Protein AF-A0A358PE06-F1 (afdb_monomer)

Sequence (77 aa):
MTKNASPASDHQNGLGGRRGLMLVLSSPSGAGKTSISRRLLAEDDDLELSVSATTRKRRPGEVEGKDYHFVTADDFH

Nearest PDB structures (foldseek):
  2j41-assembly1_B  TM=7.765E-01  e=1.198E-02  Staphylococcus aureus
  4f4j-assembly2_B-2  TM=6.287E-01  e=1.287E-02  Saccharomyces cerevisiae S288C

Foldseek 3Di:
DDDDDDPDPPPPPDPDDDDDDDDDQDDPPPPCSVVVVVVCVVPDVSDDDDAEADCDDDDPPDDDPPNHPHDHPVVVD

Radius of gyration: 21.23 Å; Cα contacts (8 Å, |Δi|>4): 42; chains: 1; bounding box: 45×40×51 Å

Structure (mmCIF, N/CA/C/O backbone):
data_AF-A0A358PE06-F1
#
_entry.id   AF-A0A358PE06-F1
#
loop_
_atom_site.group_PDB
_atom_site.id
_atom_site.type_symbol
_atom_site.label_atom_id
_atom_site.label_alt_id
_atom_site.label_comp_id
_atom_site.label_asym_id
_atom_site.label_entity_id
_atom_site.label_seq_id
_atom_site.pdbx_PDB_ins_code
_atom_site.Cartn_x
_atom_site.Cartn_y
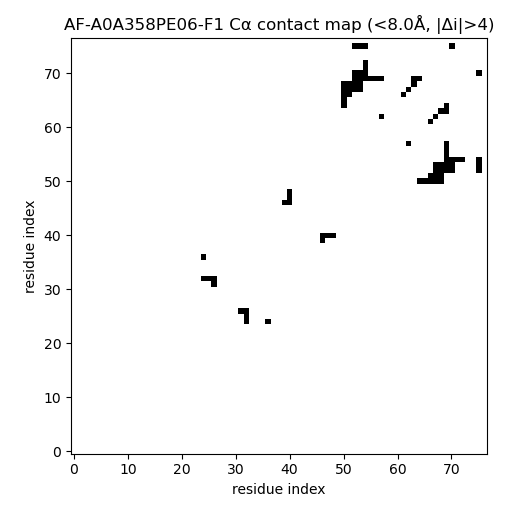_atom_site.Cartn_z
_atom_site.occupancy
_atom_site.B_iso_or_equiv
_atom_site.auth_seq_id
_atom_site.auth_comp_id
_atom_site.auth_asym_id
_atom_site.auth_atom_id
_atom_site.pdbx_PDB_model_num
ATOM 1 N N . MET A 1 1 ? -33.387 26.112 -39.164 1.00 42.47 1 MET A N 1
ATOM 2 C CA . MET A 1 1 ? -33.776 26.192 -37.738 1.00 42.47 1 MET A CA 1
ATOM 3 C C . MET A 1 1 ? -34.263 24.809 -37.340 1.00 42.47 1 MET A C 1
ATOM 5 O O . MET A 1 1 ? -35.344 24.423 -37.744 1.00 42.47 1 MET A O 1
ATOM 9 N N . THR A 1 2 ? -33.331 23.894 -37.081 1.00 39.12 2 THR A N 1
ATOM 10 C CA . THR A 1 2 ? -32.674 23.536 -35.800 1.00 39.12 2 THR A CA 1
ATOM 11 C C . THR A 1 2 ? -33.328 22.288 -35.222 1.00 39.12 2 THR A C 1
ATOM 13 O O . THR A 1 2 ? -34.502 22.272 -34.880 1.00 39.12 2 THR A O 1
ATOM 16 N N . LYS A 1 3 ? -32.508 21.236 -35.242 1.00 43.78 3 LYS A N 1
ATOM 17 C CA . LYS A 1 3 ? -32.740 19.852 -34.849 1.00 43.78 3 LYS A CA 1
ATOM 18 C C . LYS A 1 3 ? -33.336 19.744 -33.443 1.00 43.78 3 LYS A C 1
ATOM 20 O O . LYS A 1 3 ? -32.989 20.533 -32.568 1.00 43.78 3 LYS A O 1
ATOM 25 N N . ASN A 1 4 ? -34.148 18.703 -33.260 1.00 41.34 4 ASN A N 1
ATOM 26 C CA . ASN A 1 4 ? -34.539 18.136 -31.974 1.00 41.34 4 ASN A CA 1
ATOM 27 C C . ASN A 1 4 ? -33.350 18.120 -31.005 1.00 41.34 4 ASN A C 1
ATOM 29 O O . ASN A 1 4 ? -32.371 17.409 -31.234 1.00 41.34 4 ASN A O 1
ATOM 33 N N . ALA A 1 5 ? -33.453 18.887 -29.924 1.00 44.91 5 ALA A N 1
ATOM 34 C CA . ALA A 1 5 ? -32.684 18.624 -28.724 1.00 44.91 5 ALA A CA 1
ATOM 35 C C . ALA A 1 5 ? -33.434 17.528 -27.962 1.00 44.91 5 ALA A C 1
ATOM 37 O O . ALA A 1 5 ? -34.543 17.751 -27.476 1.00 44.91 5 ALA A O 1
ATOM 38 N N . SER A 1 6 ? -32.856 16.327 -27.916 1.00 51.06 6 SER A N 1
ATOM 39 C CA . SER A 1 6 ? -33.229 15.311 -26.934 1.00 51.06 6 SER A CA 1
ATOM 40 C C . SER A 1 6 ? -33.226 15.951 -25.542 1.00 51.06 6 SER A C 1
ATOM 42 O O . SER A 1 6 ? -32.294 16.711 -25.257 1.00 51.06 6 SER A O 1
ATOM 44 N N . PRO A 1 7 ? -34.204 15.671 -24.663 1.00 42.47 7 PRO A N 1
ATOM 45 C CA . PRO A 1 7 ? -34.065 16.064 -23.274 1.00 42.47 7 PRO A CA 1
ATOM 46 C C . PRO A 1 7 ? -32.839 15.327 -22.738 1.00 42.47 7 PRO A C 1
ATOM 48 O O . PRO A 1 7 ? -32.790 14.095 -22.735 1.00 42.47 7 PRO A O 1
ATOM 51 N N . ALA A 1 8 ? -31.806 16.098 -22.394 1.00 50.41 8 ALA A N 1
ATOM 52 C CA . ALA A 1 8 ? -30.669 15.602 -21.648 1.00 50.41 8 ALA A CA 1
ATOM 53 C C . ALA A 1 8 ? -31.230 14.852 -20.439 1.00 50.41 8 ALA A C 1
ATOM 55 O O . ALA A 1 8 ? -32.060 15.386 -19.708 1.00 50.41 8 ALA A O 1
ATOM 56 N N . SER A 1 9 ? -30.840 13.589 -20.307 1.00 47.97 9 SER A N 1
ATOM 57 C CA . SER A 1 9 ? -31.190 12.747 -19.178 1.00 47.97 9 SER A CA 1
ATOM 58 C C . SER A 1 9 ? -30.818 13.478 -17.895 1.00 47.97 9 SER A C 1
ATOM 60 O O . SER A 1 9 ? -29.632 13.635 -17.596 1.00 47.97 9 SER A O 1
ATOM 62 N N . ASP A 1 10 ? -31.840 13.935 -17.174 1.00 43.94 10 ASP A N 1
ATOM 63 C CA . ASP A 1 10 ? -31.730 14.410 -15.805 1.00 43.94 10 ASP A CA 1
ATOM 64 C C . ASP A 1 10 ? -30.977 13.350 -15.000 1.00 43.94 10 ASP A C 1
ATOM 66 O O . ASP A 1 10 ? -31.502 12.276 -14.689 1.00 43.94 10 ASP A O 1
ATOM 70 N N . HIS A 1 11 ? -29.720 13.644 -14.671 1.00 50.66 11 HIS A N 1
ATOM 71 C CA . HIS A 1 11 ? -29.016 12.960 -13.602 1.00 50.66 11 HIS A CA 1
ATOM 72 C C . HIS A 1 11 ? -29.738 13.321 -12.305 1.00 50.66 11 HIS A C 1
ATOM 74 O O . HIS A 1 11 ? -29.430 14.323 -11.659 1.00 50.66 11 HIS A O 1
ATOM 80 N N . GLN A 1 12 ? -30.740 12.515 -11.952 1.00 53.28 12 GLN A N 1
ATOM 81 C CA . GLN A 1 12 ? -31.414 12.580 -10.666 1.00 53.28 12 GLN A CA 1
ATOM 82 C C . GLN A 1 12 ? -30.373 12.347 -9.566 1.00 53.28 12 GLN A C 1
ATOM 84 O O . GLN A 1 12 ? -29.965 11.222 -9.282 1.00 53.28 12 GLN A O 1
ATOM 89 N N . ASN A 1 13 ? -29.899 13.445 -8.985 1.00 54.00 13 ASN A N 1
ATOM 90 C CA . ASN A 1 13 ? -28.995 13.455 -7.851 1.00 54.00 13 ASN A CA 1
ATOM 91 C C . ASN A 1 13 ? -29.796 13.051 -6.603 1.00 54.00 13 ASN A C 1
ATOM 93 O O . ASN A 1 13 ? -30.483 13.874 -5.996 1.00 54.00 13 ASN A O 1
ATOM 97 N N . GLY A 1 14 ? -29.764 11.760 -6.270 1.00 51.47 14 GLY A N 1
ATOM 98 C CA . GLY A 1 14 ? -30.353 11.224 -5.048 1.00 51.47 14 GLY A CA 1
ATOM 99 C C . GLY A 1 14 ? -29.647 11.788 -3.812 1.00 51.47 14 GLY A C 1
ATOM 100 O O . GLY A 1 14 ? -28.447 11.609 -3.622 1.00 51.47 14 GLY A O 1
ATOM 101 N N . LEU A 1 15 ? -30.400 12.484 -2.966 1.00 58.34 15 LEU A N 1
ATOM 102 C CA . LEU A 1 15 ? -29.947 13.037 -1.691 1.00 58.34 15 LEU A CA 1
ATOM 103 C C . LEU A 1 15 ? -29.477 11.919 -0.734 1.00 58.34 15 LEU A C 1
ATOM 105 O O . LEU A 1 15 ? -30.283 11.074 -0.355 1.00 58.34 15 LEU A O 1
ATOM 109 N N . GLY A 1 16 ? -28.217 11.962 -0.269 1.00 57.97 16 GLY A N 1
ATOM 110 C CA . GLY A 1 16 ? -27.860 11.416 1.056 1.00 57.97 16 GLY A CA 1
ATOM 111 C C . GLY A 1 16 ? -26.544 10.648 1.235 1.00 57.97 16 GLY A C 1
ATOM 112 O O . GLY A 1 16 ? -26.186 10.368 2.376 1.00 57.97 16 GLY A O 1
ATOM 113 N N . GLY A 1 17 ? -25.793 10.314 0.183 1.00 66.44 17 GLY A N 1
ATOM 114 C CA . GLY A 1 17 ? -24.513 9.609 0.343 1.00 66.44 17 GLY A CA 1
ATOM 115 C C . GLY A 1 17 ? -23.392 10.553 0.785 1.00 66.44 17 GLY A C 1
ATOM 116 O O . GLY A 1 17 ? -22.991 11.435 0.023 1.00 66.44 17 GLY A O 1
ATOM 117 N N . ARG A 1 18 ? -22.858 10.398 2.004 1.00 80.19 18 ARG A N 1
ATOM 118 C CA . ARG A 1 18 ? -21.616 11.098 2.382 1.00 80.19 18 ARG A CA 1
ATOM 119 C C . ARG A 1 18 ? -20.494 10.598 1.469 1.00 80.19 18 ARG A C 1
ATOM 121 O O . ARG A 1 18 ? -20.354 9.397 1.269 1.00 80.19 18 ARG A O 1
ATOM 128 N N . ARG A 1 19 ? -19.689 11.513 0.920 1.00 86.12 19 ARG A N 1
ATOM 129 C CA . ARG A 1 19 ? -18.472 11.139 0.183 1.00 86.12 19 ARG A CA 1
ATOM 130 C C . ARG A 1 19 ? -17.541 10.358 1.114 1.00 86.12 19 ARG A C 1
ATOM 132 O O . ARG A 1 19 ? -17.367 10.768 2.261 1.00 86.12 19 ARG A O 1
ATOM 139 N N . GLY A 1 20 ? -16.949 9.279 0.603 1.00 87.94 20 GLY A N 1
ATOM 140 C CA . GLY A 1 20 ? -15.936 8.508 1.323 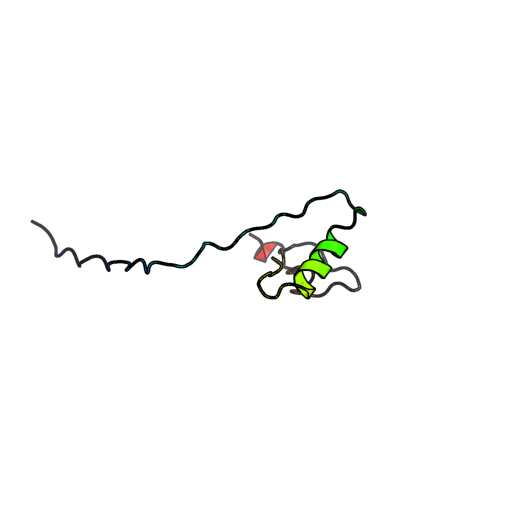1.00 87.94 20 GLY A CA 1
ATOM 141 C C . GLY A 1 20 ? -14.729 9.366 1.713 1.00 87.94 20 GLY A C 1
ATOM 142 O O . GLY A 1 20 ? -14.449 10.395 1.088 1.00 87.94 20 GLY A O 1
ATOM 143 N N . LEU A 1 21 ? -14.025 8.952 2.766 1.00 92.50 21 LEU A N 1
ATOM 144 C CA . LEU A 1 21 ? -12.844 9.639 3.280 1.00 92.50 21 LEU A CA 1
ATOM 145 C C . LEU A 1 21 ? -11.571 8.968 2.755 1.00 92.50 21 LEU A C 1
ATOM 147 O O . LEU A 1 21 ? -11.351 7.785 2.986 1.00 92.50 21 LEU A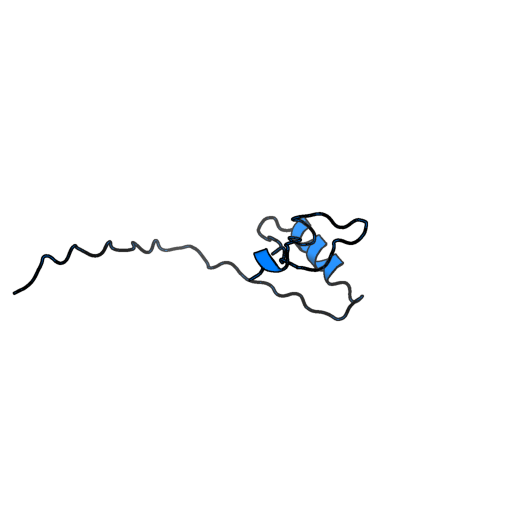 O 1
ATOM 151 N N . MET A 1 22 ? -10.701 9.734 2.094 1.00 93.56 22 MET A N 1
ATOM 152 C CA . MET A 1 22 ? -9.373 9.255 1.713 1.00 93.56 22 MET A CA 1
ATOM 153 C C . MET A 1 22 ? -8.373 9.551 2.831 1.00 93.56 22 MET A C 1
ATOM 155 O O . MET A 1 22 ? -8.095 10.711 3.136 1.00 93.56 22 MET A O 1
ATOM 159 N N . LEU A 1 23 ? -7.813 8.498 3.421 1.00 94.06 23 LEU A N 1
ATOM 160 C CA . LEU A 1 23 ? -6.804 8.593 4.472 1.00 94.06 23 LEU A CA 1
ATOM 161 C C . LEU A 1 23 ? -5.406 8.366 3.892 1.00 94.06 23 LEU A C 1
ATOM 163 O O . LEU A 1 23 ? -5.143 7.351 3.249 1.00 94.06 23 LEU A O 1
ATOM 167 N N . VAL A 1 24 ? -4.482 9.290 4.162 1.00 94.00 24 VAL A N 1
ATOM 168 C CA . VAL A 1 24 ? -3.071 9.154 3.776 1.00 94.00 24 VAL A CA 1
ATOM 169 C C . VAL A 1 24 ? -2.225 8.977 5.029 1.00 94.00 24 VAL A C 1
ATOM 171 O O . VAL A 1 24 ? -2.084 9.893 5.834 1.00 94.00 24 VAL A O 1
ATOM 174 N N . LEU A 1 25 ? -1.633 7.792 5.177 1.00 92.38 25 LEU A N 1
ATOM 175 C CA . LEU A 1 25 ? -0.713 7.487 6.271 1.00 92.38 25 LEU A CA 1
ATOM 176 C C . LEU A 1 25 ? 0.736 7.560 5.772 1.00 92.38 25 LEU A C 1
ATOM 178 O O . LEU A 1 25 ? 1.161 6.721 4.965 1.00 92.38 25 LEU A O 1
ATOM 182 N N . SER A 1 26 ? 1.496 8.541 6.266 1.00 93.75 26 SER A N 1
ATOM 183 C CA . SER A 1 26 ? 2.899 8.789 5.904 1.00 93.75 26 SER A CA 1
ATOM 184 C C . SER A 1 26 ? 3.815 8.798 7.128 1.00 93.75 26 SER A C 1
ATOM 186 O O . SER A 1 26 ? 3.496 9.422 8.136 1.00 93.75 26 SER A O 1
ATOM 188 N N . SER A 1 27 ? 4.978 8.156 7.024 1.00 92.94 27 SER A N 1
ATOM 189 C CA . SER A 1 27 ? 6.055 8.195 8.021 1.00 92.94 27 SER A CA 1
ATOM 190 C C . SER A 1 27 ? 7.376 7.739 7.378 1.00 92.94 27 SER A C 1
ATOM 192 O O . SER A 1 27 ? 7.330 7.084 6.331 1.00 92.94 27 SER A O 1
ATOM 194 N N . PRO A 1 28 ? 8.546 7.988 7.996 1.00 92.94 28 PRO A N 1
ATOM 195 C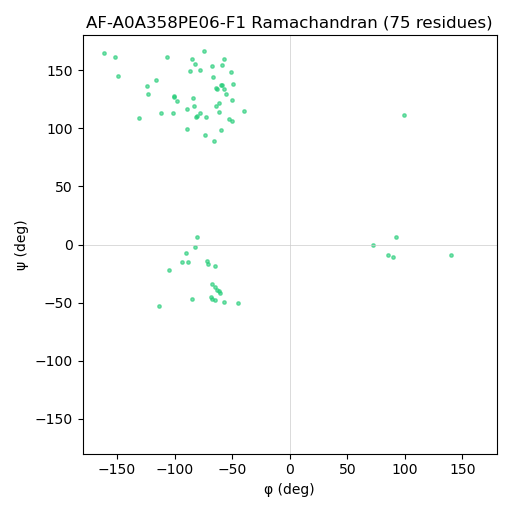 CA . PRO A 1 28 ? 9.797 7.346 7.596 1.00 92.94 28 PRO A CA 1
ATOM 196 C C . PRO A 1 28 ? 9.703 5.812 7.637 1.00 92.94 28 PRO A C 1
ATOM 198 O O . PRO A 1 28 ? 8.852 5.241 8.333 1.00 92.94 28 PRO A O 1
ATOM 201 N N . SER A 1 29 ? 10.605 5.139 6.916 1.00 87.94 29 SER A N 1
ATOM 202 C CA . SER A 1 29 ? 10.736 3.679 6.994 1.00 87.94 29 SER A CA 1
ATOM 203 C C . SER A 1 29 ? 11.046 3.246 8.433 1.00 87.94 29 SER A C 1
ATOM 205 O O . SER A 1 29 ? 11.846 3.882 9.113 1.00 87.94 29 SER A O 1
ATOM 207 N N . GLY A 1 30 ? 10.394 2.182 8.908 1.00 87.50 30 GLY A N 1
ATOM 208 C CA . GLY A 1 30 ? 10.570 1.656 10.269 1.00 87.50 30 GLY A CA 1
ATOM 209 C C . GLY A 1 30 ? 9.716 2.319 11.359 1.00 87.50 30 GLY A C 1
ATOM 210 O O . GLY A 1 30 ? 9.623 1.771 12.449 1.00 87.50 30 GLY A O 1
ATOM 211 N N . ALA A 1 31 ? 9.010 3.421 11.075 1.00 92.94 31 ALA A N 1
ATOM 212 C CA . ALA A 1 31 ? 8.174 4.115 12.068 1.00 92.94 31 ALA A CA 1
ATOM 213 C C . ALA A 1 31 ? 6.783 3.477 12.306 1.00 92.94 31 ALA A C 1
ATOM 215 O O . ALA A 1 31 ? 5.955 4.037 13.015 1.00 92.94 31 ALA A O 1
ATOM 216 N N . GLY A 1 32 ? 6.504 2.308 11.715 1.00 91.62 32 GLY A N 1
ATOM 217 C CA . GLY A 1 32 ? 5.305 1.518 12.028 1.00 91.62 32 GLY A CA 1
ATOM 218 C C . GLY A 1 32 ? 4.063 1.758 11.158 1.00 91.62 32 GLY A C 1
ATOM 219 O O . GLY A 1 32 ? 3.035 1.142 11.427 1.00 91.62 32 GLY A O 1
ATOM 220 N N . LYS A 1 33 ? 4.139 2.561 10.083 1.00 93.38 33 LYS A N 1
ATOM 221 C CA . LYS A 1 33 ? 3.027 2.811 9.132 1.00 93.38 33 LYS A CA 1
ATOM 222 C C . LYS A 1 33 ? 2.278 1.541 8.722 1.00 93.38 33 LYS A C 1
ATOM 224 O O . LYS A 1 33 ? 1.057 1.500 8.798 1.00 93.38 33 LYS A O 1
ATOM 229 N N . THR A 1 34 ? 3.007 0.507 8.307 1.00 90.00 34 THR A N 1
ATOM 230 C CA . THR A 1 34 ? 2.407 -0.756 7.857 1.00 90.00 34 THR A CA 1
ATOM 231 C C . THR A 1 34 ? 1.722 -1.511 8.997 1.00 90.00 34 THR A C 1
ATOM 233 O O . THR A 1 34 ? 0.708 -2.168 8.779 1.00 90.00 34 THR A O 1
ATOM 236 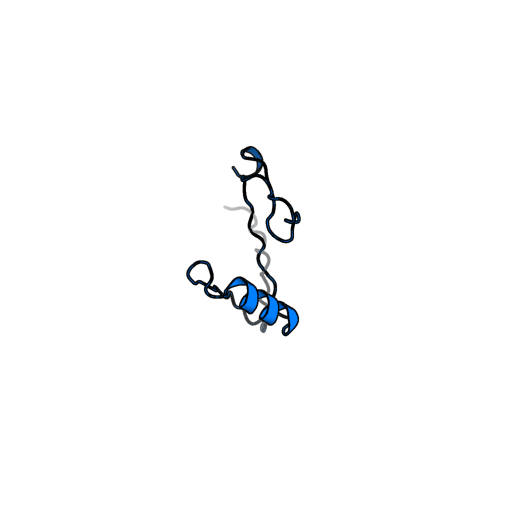N N . SER A 1 35 ? 2.253 -1.431 10.219 1.00 93.69 35 SER A N 1
ATOM 237 C CA . SER A 1 35 ? 1.633 -2.061 11.388 1.00 93.69 35 SER A CA 1
ATOM 238 C C . SER A 1 35 ? 0.315 -1.376 11.745 1.00 93.69 35 SER A C 1
ATOM 240 O O . SER A 1 35 ? -0.686 -2.057 11.943 1.00 93.69 35 SER A O 1
ATOM 242 N N . ILE A 1 36 ? 0.296 -0.039 11.753 1.00 94.12 36 ILE A N 1
ATOM 243 C CA . ILE A 1 36 ? -0.913 0.750 12.024 1.00 94.12 36 ILE A CA 1
ATOM 244 C C . ILE A 1 36 ? -1.961 0.524 10.933 1.00 94.12 36 ILE A C 1
ATOM 246 O O . ILE A 1 36 ? -3.106 0.226 11.253 1.00 94.12 36 ILE A O 1
ATOM 250 N N . SER A 1 37 ? -1.585 0.596 9.650 1.00 93.25 37 SER A N 1
ATOM 251 C CA . SER A 1 37 ? -2.545 0.401 8.557 1.00 93.25 37 SER A CA 1
ATOM 252 C C . SER A 1 37 ? -3.177 -0.991 8.587 1.00 93.25 37 SER A C 1
ATOM 254 O O . SER A 1 37 ? -4.374 -1.115 8.378 1.00 93.25 37 SER A O 1
ATOM 256 N N . ARG A 1 38 ? -2.400 -2.039 8.897 1.00 92.06 38 ARG A N 1
ATOM 257 C CA . ARG A 1 38 ? -2.929 -3.406 9.045 1.00 92.06 38 ARG A CA 1
ATOM 258 C C . ARG A 1 38 ? -3.889 -3.543 10.220 1.00 92.06 38 ARG A C 1
ATOM 260 O O . ARG A 1 38 ? -4.834 -4.309 10.114 1.00 92.06 38 ARG A O 1
ATOM 267 N N . ARG A 1 39 ? -3.630 -2.845 11.331 1.00 95.00 39 ARG A N 1
ATOM 268 C CA . ARG A 1 39 ? -4.528 -2.853 12.488 1.00 95.00 39 ARG A CA 1
ATOM 269 C C . ARG A 1 39 ? -5.849 -2.158 12.163 1.00 95.00 39 ARG A C 1
ATOM 271 O O . ARG A 1 39 ? -6.881 -2.752 12.420 1.00 95.00 39 ARG A O 1
ATOM 278 N N . LEU A 1 40 ? -5.800 -0.978 11.538 1.00 94.62 40 LEU A N 1
ATOM 279 C CA . LEU A 1 40 ? -6.999 -0.236 11.128 1.00 94.62 40 LEU A CA 1
ATOM 280 C C . LEU A 1 40 ? -7.889 -1.068 10.195 1.00 94.62 40 LEU A C 1
ATOM 282 O O . LEU A 1 40 ? -9.065 -1.235 10.476 1.00 94.62 40 LEU A O 1
ATOM 286 N N . LEU A 1 41 ? -7.305 -1.671 9.155 1.00 93.94 41 LEU A N 1
ATOM 287 C CA . LEU A 1 41 ? -8.034 -2.531 8.209 1.00 93.94 41 LEU A CA 1
ATOM 288 C C . LEU A 1 41 ? -8.596 -3.817 8.840 1.00 93.94 41 LEU A C 1
ATOM 290 O O . LEU A 1 41 ? -9.416 -4.480 8.224 1.00 93.94 41 LEU A O 1
ATOM 294 N N . ALA A 1 42 ? -8.097 -4.230 10.008 1.00 95.06 42 ALA A N 1
ATOM 295 C CA . ALA A 1 42 ? -8.593 -5.409 10.717 1.00 95.06 42 ALA A CA 1
ATOM 296 C C . ALA A 1 42 ? -9.672 -5.070 11.757 1.00 95.06 42 ALA A C 1
ATOM 298 O O . ALA A 1 42 ? -10.313 -5.981 12.273 1.00 95.06 42 ALA A O 1
ATOM 299 N N . GLU A 1 43 ? -9.812 -3.794 12.124 1.00 96.94 43 GLU A N 1
ATOM 300 C CA . GLU A 1 43 ? -10.769 -3.324 13.132 1.00 96.94 43 GLU A CA 1
ATOM 301 C C . GLU A 1 43 ? -11.981 -2.615 12.524 1.00 96.94 43 GLU A C 1
ATOM 303 O O . GLU A 1 43 ? -13.008 -2.528 13.192 1.00 96.94 43 GLU A O 1
ATOM 308 N N . ASP A 1 44 ? -11.858 -2.103 11.300 1.00 95.50 44 ASP A N 1
ATOM 309 C CA . ASP A 1 44 ? -12.882 -1.303 10.636 1.00 95.50 44 ASP A CA 1
ATOM 310 C C . ASP A 1 44 ? -13.130 -1.828 9.213 1.00 95.50 44 ASP A C 1
ATOM 312 O O . ASP A 1 44 ? -12.287 -1.674 8.326 1.00 95.50 44 ASP A O 1
ATOM 316 N N . ASP A 1 45 ? -14.292 -2.456 9.019 1.00 94.56 45 ASP A N 1
ATOM 317 C CA . ASP A 1 45 ? -14.718 -3.048 7.745 1.00 94.56 45 ASP A CA 1
ATOM 318 C C . ASP A 1 45 ? -15.089 -1.988 6.688 1.00 94.56 45 ASP A C 1
ATOM 320 O O . ASP A 1 45 ? -15.176 -2.314 5.504 1.00 94.56 45 ASP A O 1
ATOM 324 N N . ASP A 1 46 ? -15.269 -0.718 7.079 1.00 94.19 46 ASP A N 1
ATOM 325 C CA . ASP A 1 46 ? -15.520 0.389 6.145 1.00 94.19 46 ASP A CA 1
ATOM 326 C C . ASP A 1 46 ? -14.211 0.940 5.533 1.00 94.19 46 ASP A C 1
ATOM 328 O O . ASP A 1 46 ? -14.237 1.853 4.696 1.00 94.19 46 ASP A O 1
ATOM 332 N N . LEU A 1 47 ? -13.048 0.410 5.940 1.00 94.31 47 LEU A N 1
ATOM 333 C CA . LEU A 1 47 ? -11.743 0.781 5.403 1.00 94.31 47 LEU A CA 1
ATOM 334 C C . LEU A 1 47 ? -11.232 -0.235 4.384 1.00 94.31 47 LEU A C 1
ATOM 336 O O . LEU A 1 47 ? -11.010 -1.407 4.678 1.00 94.31 47 LEU A O 1
ATOM 340 N N . GLU A 1 48 ? -10.876 0.269 3.207 1.00 92.38 48 GLU A N 1
ATOM 341 C CA . GLU A 1 48 ? -10.195 -0.509 2.179 1.00 92.38 48 GLU A CA 1
ATOM 342 C C . GLU A 1 48 ? -8.793 0.042 1.903 1.00 92.38 48 GLU A C 1
ATOM 344 O O . GLU A 1 48 ? -8.551 1.254 1.868 1.00 92.38 48 GLU A O 1
ATOM 349 N N . LEU A 1 49 ? -7.838 -0.865 1.684 1.00 92.88 49 LEU A N 1
ATOM 350 C CA . LEU A 1 49 ? -6.494 -0.489 1.264 1.00 92.88 49 LEU A CA 1
ATOM 351 C C . LEU A 1 49 ? -6.452 -0.293 -0.249 1.00 92.88 49 LEU A C 1
ATOM 353 O O . LEU A 1 49 ? -6.718 -1.216 -1.013 1.00 92.88 49 LEU A O 1
ATOM 357 N N . SER A 1 50 ? -5.984 0.873 -0.684 1.00 94.50 50 SER A N 1
ATOM 358 C CA . SER A 1 50 ? -5.600 1.073 -2.079 1.00 94.50 50 SER A CA 1
ATOM 359 C C . SER A 1 50 ? -4.289 0.336 -2.381 1.00 94.50 50 SER A C 1
ATOM 361 O O . SER A 1 50 ? -3.218 0.725 -1.903 1.00 94.50 50 SER A O 1
ATOM 363 N N . VAL A 1 51 ? -4.368 -0.737 -3.172 1.00 94.56 51 VAL A N 1
ATOM 364 C CA . VAL A 1 51 ? -3.196 -1.485 -3.650 1.00 94.56 51 VAL A CA 1
ATOM 365 C C . VAL A 1 51 ? -2.632 -0.786 -4.888 1.00 94.56 51 VAL A C 1
ATOM 367 O O . VAL A 1 51 ? -3.315 -0.616 -5.893 1.00 94.56 51 VAL A O 1
ATOM 370 N N . SER A 1 52 ? -1.377 -0.340 -4.816 1.00 95.06 52 SER A N 1
ATOM 371 C CA . SER A 1 52 ? -0.737 0.398 -5.915 1.00 95.06 52 SER A CA 1
ATOM 372 C C . SER A 1 52 ? -0.176 -0.539 -6.989 1.00 95.06 52 SER A C 1
ATOM 374 O O . SER A 1 52 ? 0.204 -1.672 -6.695 1.00 95.06 52 SER A O 1
ATOM 376 N N . ALA A 1 53 ? -0.045 -0.048 -8.221 1.00 97.06 53 ALA A N 1
ATOM 377 C CA . ALA A 1 53 ? 0.678 -0.743 -9.284 1.00 97.06 53 ALA A CA 1
ATOM 378 C C . ALA A 1 53 ? 2.181 -0.422 -9.260 1.00 97.06 53 ALA A C 1
ATOM 380 O O . ALA A 1 53 ? 2.597 0.669 -8.863 1.00 97.06 53 ALA A O 1
ATOM 381 N N . THR A 1 54 ? 3.014 -1.373 -9.679 1.00 97.31 54 THR A N 1
ATOM 382 C CA . THR A 1 54 ? 4.463 -1.184 -9.790 1.00 97.31 54 THR A CA 1
ATOM 383 C C . THR A 1 54 ? 5.061 -2.031 -10.909 1.00 97.31 54 THR A C 1
ATOM 385 O O . THR A 1 54 ? 4.650 -3.167 -11.120 1.00 97.31 54 THR A O 1
ATOM 388 N N . THR A 1 55 ? 6.081 -1.495 -11.581 1.00 97.88 55 THR A N 1
ATOM 389 C CA . THR A 1 55 ? 6.859 -2.195 -12.619 1.00 97.88 55 THR A CA 1
ATOM 390 C C . THR A 1 55 ? 8.074 -2.939 -12.062 1.00 97.88 55 THR A C 1
ATOM 392 O O . THR A 1 55 ? 8.767 -3.665 -12.778 1.00 97.88 55 THR A O 1
ATOM 395 N N . ARG A 1 56 ? 8.384 -2.765 -10.768 1.00 97.56 56 ARG A N 1
ATOM 396 C CA . ARG A 1 56 ? 9.484 -3.500 -10.134 1.00 97.56 56 ARG A CA 1
ATOM 397 C C . ARG A 1 56 ? 9.138 -4.985 -10.057 1.00 97.56 56 ARG A C 1
ATOM 399 O O . ARG A 1 56 ? 7.987 -5.366 -9.871 1.00 97.56 56 ARG A O 1
ATOM 406 N N . LYS A 1 57 ? 10.163 -5.835 -10.039 1.00 95.94 57 LYS A N 1
ATOM 407 C CA . LYS A 1 57 ? 9.970 -7.262 -9.763 1.00 95.94 57 LYS A CA 1
ATOM 408 C C . LYS A 1 57 ? 9.507 -7.495 -8.320 1.00 95.94 57 LYS A C 1
ATOM 410 O O . LYS A 1 57 ? 9.956 -6.824 -7.380 1.00 95.94 57 LYS A O 1
ATOM 415 N N . ARG A 1 58 ? 8.637 -8.490 -8.161 1.00 96.81 58 ARG A N 1
ATOM 416 C CA . ARG A 1 58 ? 8.169 -9.003 -6.871 1.00 96.81 58 ARG A CA 1
ATOM 417 C C . ARG A 1 58 ? 9.326 -9.614 -6.071 1.00 96.81 58 ARG A C 1
ATOM 419 O O . ARG A 1 58 ? 10.135 -10.361 -6.621 1.00 96.81 58 ARG A O 1
ATOM 426 N N . ARG A 1 59 ? 9.417 -9.296 -4.780 1.00 96.75 59 ARG A N 1
ATOM 427 C CA . ARG A 1 59 ? 10.391 -9.871 -3.835 1.00 96.75 59 ARG A CA 1
ATOM 428 C C . ARG A 1 59 ? 9.865 -11.193 -3.256 1.00 96.75 59 ARG A C 1
ATOM 430 O O . ARG A 1 59 ? 8.654 -11.422 -3.274 1.00 96.75 59 ARG A O 1
ATOM 437 N N . PRO A 1 60 ? 10.735 -12.063 -2.709 1.00 97.62 60 PRO A N 1
ATOM 438 C CA . PRO A 1 60 ? 10.282 -13.257 -2.001 1.00 97.62 60 PRO A CA 1
ATOM 439 C C . PRO A 1 60 ? 9.305 -12.902 -0.871 1.00 97.62 60 PRO A C 1
ATOM 441 O O . PRO A 1 60 ? 9.592 -12.027 -0.057 1.00 97.62 60 PRO A O 1
ATOM 444 N N . GLY A 1 61 ? 8.156 -13.579 -0.838 1.00 95.44 61 GLY A N 1
ATOM 445 C CA . GLY A 1 61 ? 7.108 -13.379 0.169 1.00 95.44 61 GLY A CA 1
ATOM 446 C C . GLY A 1 61 ? 6.051 -12.322 -0.169 1.00 95.44 61 GLY A C 1
ATOM 447 O O . GLY A 1 61 ? 5.032 -12.281 0.512 1.00 95.44 61 GLY A O 1
ATOM 448 N N . GLU A 1 62 ? 6.245 -11.508 -1.210 1.00 95.25 62 GLU A N 1
ATOM 449 C CA . GLU A 1 62 ? 5.203 -10.591 -1.691 1.00 95.25 62 GLU A CA 1
ATOM 450 C C . GLU A 1 62 ? 4.143 -11.329 -2.523 1.00 95.25 62 GLU A C 1
ATOM 452 O O . GLU A 1 62 ? 4.436 -12.315 -3.209 1.00 95.25 62 GLU A O 1
ATOM 457 N N . VAL A 1 63 ? 2.915 -10.814 -2.491 1.00 95.94 63 VAL A N 1
ATOM 458 C CA . VAL A 1 63 ? 1.717 -11.407 -3.090 1.00 95.94 63 VAL A CA 1
ATOM 459 C C . VAL A 1 63 ? 1.069 -10.424 -4.074 1.00 95.94 63 VAL A C 1
ATOM 461 O O . VAL A 1 63 ? 0.820 -9.262 -3.747 1.00 95.94 63 VAL A O 1
ATOM 464 N N . GLU A 1 64 ? 0.796 -10.911 -5.289 1.00 97.19 64 GLU A N 1
ATOM 465 C CA . GLU A 1 64 ? 0.080 -10.182 -6.350 1.00 97.19 64 GLU A CA 1
ATOM 466 C C . GLU A 1 6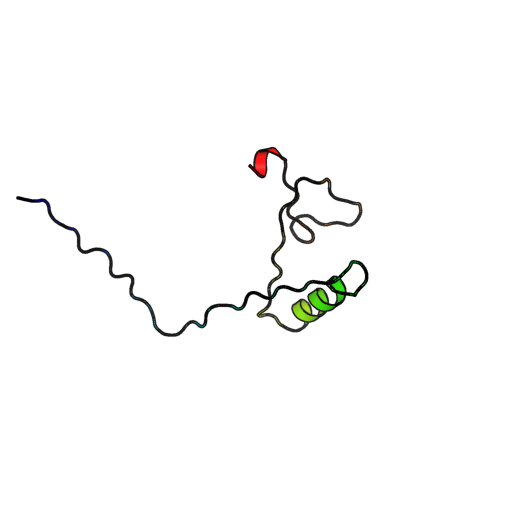4 ? -1.307 -9.732 -5.874 1.00 97.19 64 GLU A C 1
ATOM 468 O O . GLU A 1 64 ? -2.030 -10.517 -5.261 1.00 97.19 64 GLU A O 1
ATOM 473 N N . GLY A 1 65 ? -1.670 -8.475 -6.135 1.00 94.62 65 GLY A N 1
ATOM 474 C CA . GLY A 1 65 ? -2.968 -7.904 -5.760 1.00 94.62 65 GLY A CA 1
ATOM 475 C C . GLY A 1 65 ? -3.156 -7.639 -4.262 1.00 94.62 65 GLY A C 1
ATOM 476 O O . GLY A 1 65 ? -4.201 -7.136 -3.865 1.00 94.62 65 GLY A O 1
ATOM 477 N N . LYS A 1 66 ? -2.154 -7.942 -3.427 1.00 92.44 66 LYS A N 1
ATOM 478 C CA . LYS A 1 66 ? -2.161 -7.632 -1.989 1.00 92.44 66 LYS A CA 1
ATOM 479 C C . LYS A 1 66 ? -1.098 -6.609 -1.624 1.00 92.44 66 LYS A C 1
ATOM 481 O O . LYS A 1 66 ? -1.401 -5.619 -0.966 1.00 92.44 66 LYS A O 1
ATOM 486 N N . ASP A 1 67 ? 0.148 -6.867 -2.012 1.00 92.69 67 ASP A N 1
ATOM 487 C CA . ASP A 1 67 ? 1.244 -5.938 -1.739 1.00 92.69 67 ASP A CA 1
ATOM 488 C C . ASP A 1 67 ? 1.314 -4.865 -2.829 1.00 92.69 67 ASP A C 1
ATOM 490 O O . ASP A 1 67 ? 1.401 -3.679 -2.520 1.00 92.69 67 ASP A O 1
ATOM 494 N N . TYR A 1 68 ? 1.244 -5.292 -4.093 1.00 96.75 68 TYR A N 1
ATOM 495 C CA . TYR A 1 68 ? 1.146 -4.445 -5.280 1.00 96.75 68 TYR A CA 1
ATOM 496 C C . TYR A 1 68 ? 0.414 -5.197 -6.395 1.00 96.75 68 TYR A C 1
ATOM 498 O O . TYR A 1 68 ? 0.376 -6.430 -6.397 1.00 96.75 68 TYR A O 1
ATOM 506 N N . HIS A 1 69 ? -0.078 -4.450 -7.379 1.00 97.69 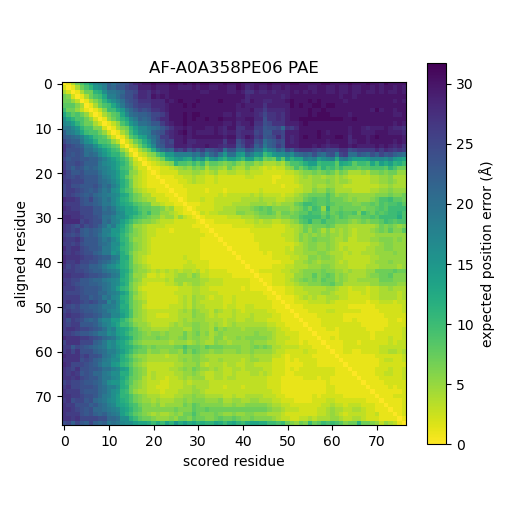69 HIS A N 1
ATOM 507 C CA . HIS A 1 69 ? -0.271 -4.977 -8.724 1.00 97.69 69 HIS A CA 1
ATOM 508 C C . HIS A 1 69 ? 1.076 -4.953 -9.452 1.00 97.69 69 HIS A C 1
ATOM 510 O O . HIS A 1 69 ? 1.618 -3.872 -9.708 1.00 97.69 69 HIS A O 1
ATOM 516 N N . PHE A 1 70 ? 1.664 -6.119 -9.723 1.00 97.81 70 PHE A N 1
ATOM 517 C CA . PHE A 1 70 ? 2.958 -6.196 -10.404 1.00 97.81 70 PHE A CA 1
ATOM 518 C C . PHE A 1 70 ? 2.726 -6.254 -11.913 1.00 97.81 70 PHE A C 1
ATOM 520 O O . PHE A 1 70 ? 2.410 -7.302 -12.471 1.00 97.81 70 PHE A O 1
ATOM 527 N N . VAL A 1 71 ? 2.882 -5.109 -12.567 1.00 97.62 71 VAL A N 1
ATOM 528 C CA . VAL A 1 71 ? 2.588 -4.931 -13.994 1.00 97.62 71 VAL A CA 1
ATOM 529 C C . VAL A 1 71 ? 3.873 -4.834 -14.809 1.00 97.62 71 VAL A C 1
ATOM 531 O O . VAL A 1 71 ? 4.954 -4.578 -14.267 1.00 97.62 71 VAL A O 1
ATOM 534 N N . THR A 1 72 ? 3.787 -5.051 -16.120 1.00 97.00 72 THR A N 1
ATOM 535 C CA . THR A 1 72 ? 4.926 -4.787 -17.006 1.00 97.00 72 THR A CA 1
ATOM 536 C C . THR A 1 72 ? 5.112 -3.282 -17.216 1.00 97.00 72 THR A C 1
ATOM 538 O O . THR A 1 72 ? 4.252 -2.480 -16.855 1.00 97.00 72 THR A O 1
ATOM 541 N N . ALA A 1 73 ? 6.259 -2.877 -17.772 1.00 95.06 73 ALA A N 1
ATOM 542 C CA . ALA A 1 73 ? 6.453 -1.480 -18.158 1.00 95.06 73 ALA A CA 1
ATOM 543 C C . ALA A 1 73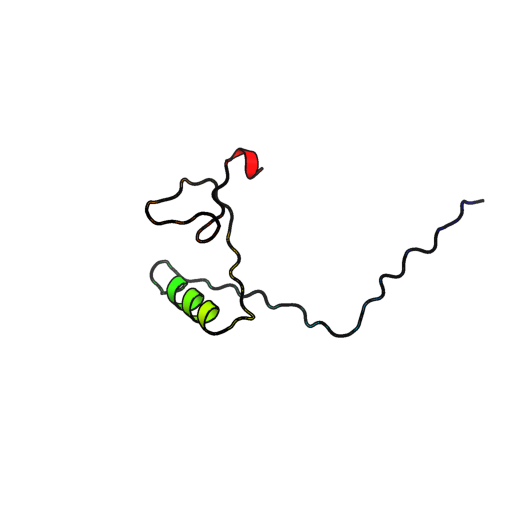 ? 5.415 -1.050 -19.206 1.00 95.06 73 ALA A C 1
ATOM 545 O O . ALA A 1 73 ? 4.840 0.023 -19.068 1.00 95.06 73 ALA A O 1
ATOM 546 N N . ASP A 1 74 ? 5.129 -1.919 -20.179 1.00 96.00 74 ASP A N 1
ATOM 547 C CA . ASP A 1 74 ? 4.163 -1.656 -21.246 1.00 96.00 74 ASP A CA 1
ATOM 548 C C . ASP A 1 74 ? 2.736 -1.474 -20.700 1.00 96.00 74 ASP A C 1
ATOM 550 O O . ASP A 1 74 ? 2.038 -0.566 -21.135 1.00 96.00 74 ASP A O 1
ATOM 554 N N . ASP A 1 75 ? 2.324 -2.262 -19.698 1.00 94.69 75 ASP A N 1
ATOM 555 C CA . ASP A 1 75 ? 0.992 -2.153 -19.071 1.00 94.69 75 ASP A CA 1
ATOM 556 C C . ASP A 1 75 ? 0.807 -0.887 -18.209 1.00 94.69 75 ASP A C 1
ATOM 558 O O . ASP A 1 75 ? -0.315 -0.558 -17.825 1.00 94.69 75 ASP A O 1
ATOM 562 N N . PHE A 1 76 ? 1.894 -0.208 -17.826 1.00 94.25 76 PHE A N 1
ATOM 563 C CA . PHE A 1 76 ? 1.840 0.978 -16.963 1.00 94.25 76 PHE A CA 1
ATOM 564 C C . PHE A 1 76 ? 1.663 2.292 -17.751 1.00 94.25 76 PHE A C 1
ATOM 566 O O . P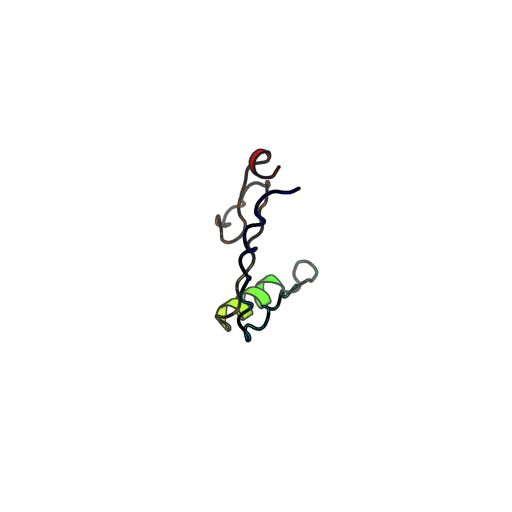HE A 1 76 ? 1.369 3.322 -17.139 1.00 94.25 76 PHE A O 1
ATOM 573 N N . HIS A 1 77 ? 1.886 2.275 -19.070 1.00 81.25 77 HIS A N 1
ATOM 574 C CA . HIS A 1 77 ? 1.909 3.457 -19.940 1.00 81.25 77 HIS A CA 1
ATOM 575 C C . HIS A 1 77 ? 0.543 3.857 -20.510 1.00 81.25 77 HIS A C 1
ATOM 577 O O . HIS A 1 77 ? -0.286 2.970 -20.803 1.00 81.25 77 HIS A O 1
#

Mean predicted aligned error: 10.97 Å

Solvent-accessible surface area (backbone atoms only — not comparable to full-atom values): 5544 Å² total; per-residue (Å²): 139,81,77,88,76,73,81,76,78,77,78,79,79,75,88,78,82,78,80,82,84,89,84,85,88,81,71,65,89,89,72,46,60,69,60,52,53,54,49,50,53,73,75,35,89,92,52,79,84,87,60,48,78,41,63,63,82,85,57,94,92,64,45,80,75,64,69,27,36,73,43,51,69,76,76,72,109

pLDDT: mean 84.01, std 18.98, range [39.12, 97.88]

Secondary structure (DSSP, 8-state):
--------------TT-PPPPPP-----TTSSHHHHHHHHHHH-TT----PPEE-SPPPTT--BTTTBEE--TGGG-